Protein AF-A0A973TCR8-F1 (afdb_monomer)

Solvent-accessible surface area (backbone atoms only — not comparable to full-atom values): 5438 Å² total; per-residue (Å²): 111,75,66,58,54,54,52,51,52,56,51,49,60,55,52,56,60,61,49,60,79,72,64,78,59,77,84,79,56,66,93,81,51,86,55,52,32,57,48,32,14,51,51,24,15,53,54,20,21,54,55,16,38,74,67,33,91,45,78,69,50,11,53,53,34,14,53,52,24,18,52,53,23,18,52,48,21,31,52,52,28,54,53,49,55,51,52,51,55,50,50,50,61,70,38,60,89,70,83,71,128

Structure (mmCIF, N/CA/C/O backbone):
data_AF-A0A973TCR8-F1
#
_entry.id   AF-A0A973TCR8-F1
#
loop_
_atom_site.group_PDB
_atom_site.id
_atom_site.type_symbol
_atom_site.label_atom_id
_atom_site.label_alt_id
_atom_site.label_comp_id
_atom_site.label_asym_id
_atom_site.label_entity_id
_atom_site.label_seq_id
_atom_site.pdbx_PDB_ins_code
_atom_site.Cartn_x
_atom_site.Cartn_y
_atom_site.Cartn_z
_atom_site.occupancy
_atom_site.B_iso_or_equiv
_atom_site.auth_seq_id
_atom_site.auth_comp_id
_atom_site.auth_asym_id
_atom_site.auth_atom_id
_atom_site.pdbx_PDB_model_num
ATOM 1 N N . MET A 1 1 ? -6.736 -12.541 24.640 1.00 50.72 1 MET A N 1
ATOM 2 C CA . MET A 1 1 ? -6.780 -11.641 23.457 1.00 50.72 1 MET A CA 1
ATOM 3 C C . MET A 1 1 ? -5.409 -11.421 22.804 1.00 50.72 1 MET A C 1
ATOM 5 O O . MET A 1 1 ? -5.304 -11.600 21.600 1.00 50.72 1 MET A O 1
ATOM 9 N N . ARG A 1 2 ? -4.331 -11.127 23.553 1.00 56.19 2 ARG A N 1
ATOM 10 C CA . ARG A 1 2 ? -2.973 -10.920 22.988 1.00 56.19 2 ARG A CA 1
ATOM 11 C C . ARG A 1 2 ? -2.396 -12.110 22.195 1.00 56.19 2 ARG A C 1
ATOM 13 O O . ARG A 1 2 ? -1.670 -11.901 21.233 1.00 56.19 2 ARG A O 1
ATOM 20 N N . THR A 1 3 ? -2.717 -13.346 22.568 1.00 52.25 3 THR A N 1
ATOM 21 C CA . THR A 1 3 ? -2.276 -14.581 21.884 1.00 52.25 3 THR A CA 1
ATOM 22 C C . THR A 1 3 ? -3.029 -14.854 20.578 1.00 52.25 3 THR A C 1
ATOM 24 O O . THR A 1 3 ? -2.425 -15.331 19.620 1.00 52.25 3 THR A O 1
ATOM 27 N N . PHE A 1 4 ? -4.310 -14.480 20.502 1.00 59.91 4 PHE A N 1
ATOM 28 C CA . PHE A 1 4 ? -5.109 -14.551 19.272 1.00 59.91 4 PHE A CA 1
ATOM 29 C C . PHE A 1 4 ? -4.657 -13.515 18.234 1.00 59.91 4 PHE A C 1
ATOM 31 O O . PHE A 1 4 ? -4.555 -13.829 17.057 1.00 59.91 4 PHE A O 1
ATOM 38 N N . ALA A 1 5 ? -4.283 -12.308 18.668 1.00 62.19 5 ALA A N 1
ATOM 39 C CA . ALA A 1 5 ? -3.714 -11.297 17.774 1.00 62.19 5 ALA A CA 1
ATOM 40 C C . ALA A 1 5 ? -2.354 -11.728 17.186 1.00 62.19 5 ALA A C 1
ATOM 42 O O . ALA A 1 5 ? -2.089 -11.505 16.008 1.00 62.19 5 ALA A O 1
ATOM 43 N N . LYS A 1 6 ? -1.504 -12.394 17.985 1.00 57.19 6 LYS A N 1
ATOM 44 C CA . LYS A 1 6 ? -0.209 -12.930 17.526 1.00 57.19 6 LYS A CA 1
ATOM 45 C C . LYS A 1 6 ? -0.370 -14.070 16.516 1.00 57.19 6 LYS A C 1
ATOM 47 O O . LYS A 1 6 ? 0.330 -14.094 15.5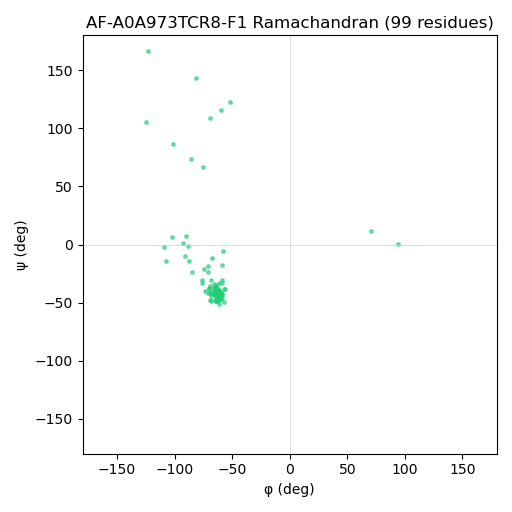12 1.00 57.19 6 LYS A O 1
ATOM 52 N N . THR A 1 7 ? -1.301 -14.990 16.763 1.00 64.69 7 THR A N 1
ATOM 53 C CA . THR A 1 7 ?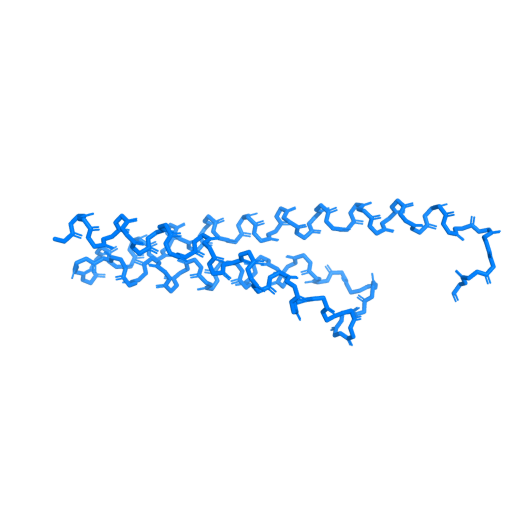 -1.586 -16.106 15.843 1.00 64.69 7 THR A CA 1
ATOM 54 C C . THR A 1 7 ? -2.266 -15.630 14.556 1.00 64.69 7 THR A C 1
ATOM 56 O O . THR A 1 7 ? -1.890 -16.088 13.480 1.00 64.69 7 THR A O 1
ATOM 59 N N . ALA A 1 8 ? -3.167 -14.644 14.632 1.00 68.69 8 ALA A N 1
ATOM 60 C CA . ALA A 1 8 ? -3.774 -14.013 13.458 1.00 68.69 8 ALA A CA 1
ATOM 61 C C . ALA A 1 8 ? -2.753 -13.253 12.588 1.00 68.69 8 ALA A C 1
ATOM 63 O O . ALA A 1 8 ? -2.812 -13.339 11.362 1.00 68.69 8 ALA A O 1
ATOM 64 N N . LEU A 1 9 ? -1.778 -12.565 13.198 1.00 70.94 9 LEU A N 1
ATOM 65 C CA . LEU A 1 9 ? -0.704 -11.879 12.470 1.00 70.94 9 LEU A CA 1
ATOM 66 C C . LEU A 1 9 ? 0.167 -12.872 11.681 1.00 70.94 9 LEU A C 1
ATOM 68 O O . LEU A 1 9 ? 0.385 -12.677 10.486 1.00 70.94 9 LEU A O 1
ATOM 72 N N . CYS A 1 10 ? 0.602 -13.969 12.310 1.00 70.00 10 CYS A N 1
ATOM 73 C CA . CYS A 1 10 ? 1.378 -15.009 11.628 1.00 70.00 10 CYS A CA 1
ATOM 74 C C . CYS A 1 10 ? 0.581 -15.687 10.501 1.00 70.00 10 CYS A C 1
ATOM 76 O O . CYS A 1 10 ? 1.125 -15.919 9.425 1.00 70.00 10 CYS A O 1
ATOM 78 N N . ALA A 1 11 ? -0.712 -15.954 10.711 1.00 69.75 11 ALA A N 1
ATOM 79 C CA . ALA A 1 11 ? -1.576 -16.534 9.682 1.00 69.75 11 ALA A CA 1
ATOM 80 C C . ALA A 1 11 ? -1.780 -15.588 8.482 1.00 69.75 11 ALA A C 1
ATOM 82 O O . ALA A 1 11 ? -1.782 -16.038 7.337 1.00 69.75 11 ALA A O 1
ATOM 83 N N . SER A 1 12 ? -1.886 -14.275 8.721 1.00 69.12 12 SER A N 1
ATOM 84 C CA . SER A 1 12 ? -2.020 -13.277 7.649 1.00 69.12 12 SER A CA 1
ATOM 85 C C . SER A 1 12 ? -0.781 -13.191 6.749 1.00 69.12 12 SER A C 1
ATOM 87 O O . SER A 1 12 ? -0.921 -13.070 5.535 1.00 69.12 12 SER A O 1
ATOM 89 N N . LEU A 1 13 ? 0.417 -13.341 7.327 1.00 70.75 13 LEU A N 1
ATOM 90 C CA . LEU A 1 13 ? 1.692 -13.361 6.600 1.00 70.75 13 LEU A CA 1
ATOM 91 C C . LEU A 1 13 ? 1.813 -14.565 5.657 1.00 70.75 13 LEU A C 1
ATOM 93 O O . LEU A 1 13 ? 2.381 -14.459 4.574 1.00 70.75 13 LEU A O 1
ATOM 97 N N . ILE A 1 14 ? 1.269 -1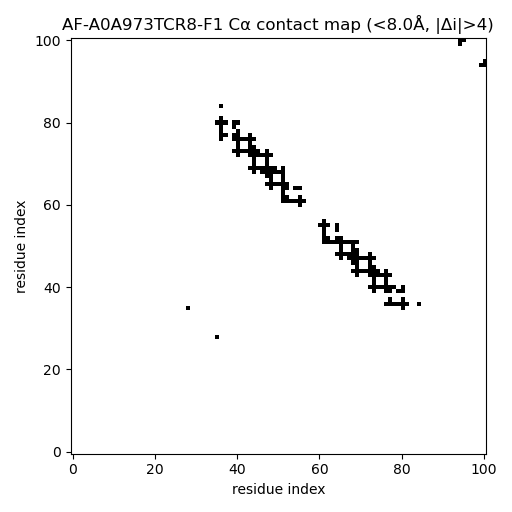5.711 6.064 1.00 70.69 14 ILE A N 1
ATOM 98 C CA . ILE A 1 14 ? 1.238 -16.919 5.232 1.00 70.69 14 ILE A CA 1
ATOM 99 C C . ILE A 1 14 ? 0.202 -16.752 4.109 1.00 70.69 14 ILE A C 1
ATOM 101 O O . ILE A 1 14 ? 0.463 -17.112 2.963 1.00 70.69 14 ILE A O 1
ATOM 105 N N . GLY A 1 15 ? -0.952 -16.147 4.413 1.00 67.06 15 GLY A N 1
ATOM 106 C CA . GLY A 1 15 ? -2.013 -15.891 3.436 1.00 67.06 15 GLY A CA 1
ATOM 107 C C . GLY A 1 15 ? -1.610 -14.932 2.310 1.00 67.06 15 GLY A C 1
ATOM 108 O O . GLY A 1 15 ? -1.965 -15.166 1.155 1.00 67.06 15 GLY A O 1
ATOM 109 N N . THR A 1 16 ? -0.832 -13.883 2.599 1.00 69.56 16 THR A N 1
ATOM 110 C CA . THR A 1 16 ? -0.362 -12.938 1.568 1.00 69.56 16 THR A CA 1
ATOM 111 C C . THR A 1 16 ? 0.644 -13.561 0.603 1.00 69.56 16 THR A C 1
ATOM 113 O O . THR A 1 16 ? 0.642 -13.207 -0.576 1.00 69.56 16 THR A O 1
ATOM 116 N N . LEU A 1 17 ? 1.448 -14.528 1.058 1.00 65.50 17 LEU A N 1
ATOM 117 C CA . LEU A 1 17 ? 2.369 -15.274 0.196 1.00 65.50 17 LEU A CA 1
ATOM 118 C C . LEU A 1 17 ? 1.619 -16.112 -0.855 1.00 65.50 17 LEU A C 1
ATOM 120 O O . LEU A 1 17 ? 2.009 -16.134 -2.019 1.00 65.50 17 LEU A O 1
ATOM 124 N N . LEU A 1 18 ? 0.513 -16.752 -0.460 1.00 62.47 18 LEU A N 1
ATOM 125 C CA . LEU A 1 18 ? -0.316 -17.585 -1.344 1.00 62.47 18 LEU A CA 1
ATOM 126 C C . LEU A 1 18 ? -1.068 -16.762 -2.406 1.00 62.47 18 LEU A C 1
ATOM 128 O O . LEU A 1 18 ? -1.196 -17.195 -3.549 1.00 62.47 18 LEU A O 1
ATOM 132 N N . VAL A 1 19 ? -1.523 -15.551 -2.064 1.00 63.66 19 VAL A N 1
ATOM 133 C CA . VAL A 1 19 ? -2.211 -14.644 -3.009 1.00 63.66 19 VAL A CA 1
ATOM 134 C C . VAL A 1 19 ? -1.254 -14.060 -4.059 1.00 63.66 19 VAL A C 1
ATOM 136 O O . VAL A 1 19 ? -1.684 -13.729 -5.169 1.00 63.66 19 VAL A O 1
ATOM 139 N N . GLY A 1 20 ? 0.047 -13.999 -3.756 1.00 58.22 20 GLY A N 1
ATOM 140 C CA . GLY A 1 20 ? 1.085 -13.588 -4.704 1.00 58.22 20 GLY A CA 1
ATOM 141 C C . GLY A 1 20 ? 1.143 -14.463 -5.961 1.00 58.22 20 GLY A C 1
ATOM 142 O O . GLY A 1 20 ? 1.422 -13.953 -7.042 1.00 58.22 20 GLY A O 1
ATOM 143 N N . CYS A 1 21 ? 0.791 -15.749 -5.855 1.00 58.06 21 CYS A N 1
ATOM 144 C CA . CYS A 1 21 ? 0.773 -16.670 -6.994 1.00 58.06 21 CYS A CA 1
ATOM 145 C C . CYS A 1 21 ? -0.412 -16.453 -7.955 1.00 58.06 21 CYS A C 1
ATOM 147 O O . CYS A 1 21 ? -0.320 -16.850 -9.111 1.00 58.06 21 CYS A O 1
ATOM 149 N N . ALA A 1 22 ? -1.506 -15.821 -7.514 1.00 54.09 22 ALA A N 1
ATOM 150 C CA . ALA A 1 22 ? -2.710 -15.600 -8.331 1.00 54.09 22 ALA A CA 1
ATOM 151 C C . ALA A 1 22 ? -2.901 -14.136 -8.776 1.00 54.09 22 ALA A C 1
ATOM 153 O O . ALA A 1 22 ? -3.704 -13.856 -9.662 1.00 54.09 22 ALA A O 1
ATOM 154 N N . SER A 1 23 ? -2.176 -13.186 -8.174 1.00 51.16 23 SER A N 1
ATOM 155 C CA . SER A 1 23 ? -2.391 -11.745 -8.392 1.00 51.16 23 SER A CA 1
ATOM 156 C C . SER A 1 23 ? -1.592 -11.122 -9.540 1.00 51.16 23 SER A C 1
ATOM 158 O O . SER A 1 23 ? -1.677 -9.908 -9.731 1.00 51.16 23 SER A O 1
ATOM 160 N N . TYR A 1 24 ? -0.874 -11.902 -10.357 1.00 48.88 24 TYR A N 1
ATOM 161 C CA . TYR A 1 24 ? -0.334 -11.386 -11.622 1.00 48.88 24 TYR A CA 1
ATOM 162 C C . TYR A 1 24 ? -1.455 -11.272 -12.666 1.00 48.88 24 TYR A C 1
ATOM 164 O O . TYR A 1 24 ? -1.503 -11.980 -13.666 1.00 48.88 24 TYR A O 1
ATOM 172 N N . THR A 1 25 ? -2.398 -10.362 -12.429 1.00 47.44 25 THR A N 1
ATOM 173 C CA . THR A 1 25 ? -3.356 -9.935 -13.449 1.00 47.44 25 THR A CA 1
ATOM 174 C C . THR A 1 25 ? -2.704 -8.817 -14.262 1.00 47.44 25 THR A C 1
ATOM 176 O O . THR A 1 25 ? -3.028 -7.635 -14.154 1.00 47.44 25 THR A O 1
ATOM 179 N N . GLY A 1 26 ? -1.745 -9.199 -15.111 1.00 47.09 26 GLY A N 1
ATOM 180 C CA . GLY A 1 26 ? -1.171 -8.321 -16.140 1.00 47.09 26 GLY A CA 1
ATOM 181 C C . GLY A 1 26 ? -2.214 -7.756 -17.121 1.00 47.09 26 GLY A C 1
ATOM 182 O O . GLY A 1 26 ? -1.890 -6.902 -17.930 1.00 47.09 26 GLY A O 1
ATOM 183 N N . GLN A 1 27 ? -3.476 -8.192 -17.034 1.00 43.28 27 GLN A N 1
ATOM 184 C CA . GLN A 1 27 ? -4.553 -7.837 -17.958 1.00 43.28 27 GLN A CA 1
ATOM 185 C C . GLN A 1 27 ? -5.378 -6.598 -17.564 1.00 43.28 27 GLN A C 1
ATOM 187 O O . GLN A 1 27 ? -6.173 -6.146 -18.379 1.00 43.28 27 GLN A O 1
ATOM 192 N N . THR A 1 28 ? -5.237 -6.036 -16.353 1.00 48.41 28 THR A N 1
ATOM 193 C CA . THR A 1 28 ? -6.096 -4.906 -15.904 1.00 48.41 28 THR A CA 1
ATOM 194 C C . THR A 1 28 ? -5.378 -3.560 -15.818 1.00 48.41 28 THR A C 1
ATOM 196 O O . THR A 1 28 ? -5.988 -2.568 -15.417 1.00 48.41 28 THR A O 1
ATOM 199 N N . ASN A 1 29 ? -4.078 -3.516 -16.092 1.00 56.66 29 ASN A N 1
ATOM 200 C CA . ASN A 1 29 ? -3.280 -2.319 -15.886 1.00 56.66 29 ASN A CA 1
ATOM 201 C C . ASN A 1 29 ? -2.603 -1.971 -17.194 1.00 56.66 29 ASN A C 1
ATOM 203 O O . ASN A 1 29 ? -1.660 -2.651 -17.591 1.00 56.66 29 ASN A O 1
ATOM 207 N N . ASP A 1 30 ? -3.107 -0.933 -17.849 1.00 63.62 30 ASP A N 1
ATOM 208 C CA . ASP A 1 30 ? -2.378 -0.306 -18.936 1.00 63.62 30 ASP A CA 1
ATOM 209 C C . ASP A 1 30 ? -0.966 0.030 -18.412 1.00 63.62 30 ASP A C 1
ATOM 211 O O . ASP A 1 30 ? -0.846 0.702 -17.379 1.00 63.62 30 ASP A O 1
ATOM 215 N N . PRO A 1 31 ? 0.106 -0.469 -19.052 1.00 63.44 31 PRO A N 1
ATOM 216 C CA . PRO A 1 31 ? 1.476 -0.194 -18.631 1.00 63.44 31 PRO A CA 1
ATOM 217 C C . PRO A 1 31 ? 1.803 1.307 -18.624 1.00 63.44 31 PRO A C 1
ATOM 219 O O . PRO A 1 31 ? 2.795 1.726 -18.031 1.00 63.44 31 PRO A O 1
ATOM 222 N N . ASN A 1 32 ? 1.007 2.128 -19.305 1.00 67.69 32 ASN A N 1
ATOM 223 C CA . ASN A 1 32 ? 1.167 3.572 -19.369 1.00 67.69 32 ASN A CA 1
ATOM 224 C C . ASN A 1 32 ? 0.192 4.327 -18.459 1.00 67.69 32 ASN A C 1
ATOM 226 O O . ASN A 1 32 ? 0.174 5.553 -18.519 1.00 67.69 32 ASN A O 1
ATOM 230 N N . ASP A 1 33 ? -0.594 3.648 -17.614 1.00 76.12 33 ASP A N 1
ATOM 231 C CA . ASP A 1 33 ? -1.473 4.320 -16.655 1.00 76.12 33 ASP A CA 1
ATOM 232 C C . ASP A 1 33 ? -0.639 5.012 -15.555 1.00 76.12 33 ASP A C 1
ATOM 234 O O . ASP A 1 33 ? -0.095 4.338 -14.670 1.00 76.12 33 ASP A O 1
ATOM 238 N N . PRO A 1 34 ? -0.568 6.359 -15.533 1.00 73.31 34 PRO A N 1
ATOM 239 C CA . PRO A 1 34 ? 0.187 7.085 -14.514 1.00 73.31 34 PRO A CA 1
ATOM 240 C C . PRO A 1 34 ? -0.434 6.946 -13.114 1.00 73.31 34 PRO A C 1
ATOM 242 O O . PRO A 1 34 ? 0.170 7.328 -12.111 1.00 73.31 34 PRO A O 1
ATOM 245 N N . ASN A 1 35 ? -1.656 6.421 -13.015 1.00 81.56 35 ASN A N 1
ATOM 246 C CA . ASN A 1 35 ? -2.410 6.314 -11.779 1.00 81.56 35 ASN A CA 1
ATOM 247 C C . ASN A 1 35 ? -2.209 4.968 -11.062 1.00 81.56 35 ASN A C 1
ATOM 249 O O . ASN A 1 35 ? -2.791 4.751 -9.996 1.00 81.56 35 ASN A O 1
ATOM 253 N N . ARG A 1 36 ? -1.381 4.061 -11.594 1.00 81.06 36 ARG A N 1
ATOM 254 C CA . ARG A 1 36 ? -1.194 2.704 -11.053 1.00 81.06 36 ARG A CA 1
ATOM 255 C C . ARG A 1 36 ? -0.603 2.702 -9.640 1.00 81.06 36 ARG A C 1
ATOM 257 O O . ARG A 1 36 ? -1.171 2.080 -8.740 1.00 81.06 36 ARG A O 1
ATOM 264 N N . THR A 1 37 ? 0.448 3.490 -9.406 1.00 84.81 37 THR A N 1
ATOM 265 C CA . THR A 1 37 ? 1.032 3.697 -8.068 1.00 84.81 37 THR A CA 1
ATOM 266 C C . THR A 1 37 ? 0.025 4.318 -7.099 1.00 84.81 37 THR A C 1
ATOM 268 O O . THR A 1 37 ? -0.088 3.893 -5.947 1.00 84.81 37 THR A O 1
ATOM 271 N N . ARG A 1 38 ? -0.793 5.266 -7.574 1.00 85.31 38 ARG A N 1
ATOM 272 C CA . ARG A 1 38 ? -1.867 5.863 -6.770 1.00 85.31 38 ARG A CA 1
ATOM 273 C C . ARG A 1 38 ? -2.933 4.832 -6.401 1.00 85.31 38 ARG A C 1
ATOM 275 O O . ARG A 1 38 ? -3.408 4.822 -5.268 1.00 85.31 38 ARG A O 1
ATOM 282 N N . ARG A 1 39 ? -3.288 3.938 -7.326 1.00 84.81 39 ARG A N 1
ATOM 283 C CA . ARG A 1 39 ? -4.231 2.843 -7.076 1.00 84.81 39 ARG A CA 1
ATOM 284 C C . ARG A 1 39 ? -3.672 1.863 -6.047 1.00 84.81 39 ARG A C 1
ATOM 286 O O . ARG A 1 39 ? -4.392 1.499 -5.124 1.00 84.81 39 ARG A O 1
ATOM 293 N N . GLY A 1 40 ? -2.388 1.515 -6.144 1.00 82.81 40 GLY A N 1
ATOM 294 C CA . GLY A 1 40 ? -1.682 0.709 -5.144 1.00 82.81 40 GLY A CA 1
ATOM 295 C C . GLY A 1 40 ? -1.692 1.353 -3.756 1.00 82.81 40 GLY A C 1
ATOM 296 O O . GLY A 1 40 ? -1.998 0.687 -2.768 1.00 82.81 40 GLY A O 1
ATOM 297 N N . ALA A 1 41 ? -1.463 2.666 -3.685 1.00 88.50 41 ALA A N 1
ATOM 298 C CA . ALA A 1 41 ? -1.564 3.432 -2.447 1.00 88.50 41 ALA A CA 1
ATOM 299 C C . ALA A 1 41 ? -2.983 3.399 -1.859 1.00 88.50 41 ALA A C 1
ATOM 301 O O . ALA A 1 41 ? -3.157 3.129 -0.674 1.00 88.50 41 ALA A O 1
ATOM 302 N N . PHE A 1 42 ? -4.020 3.617 -2.671 1.00 88.94 42 PHE A N 1
ATOM 303 C CA . PHE A 1 42 ? -5.404 3.569 -2.192 1.00 88.94 42 PHE A CA 1
ATOM 304 C C . PHE A 1 42 ? -5.824 2.176 -1.727 1.00 88.94 42 PHE A C 1
ATOM 306 O O . PHE A 1 42 ? -6.472 2.053 -0.690 1.00 88.94 42 PHE A O 1
ATOM 313 N N . ILE A 1 43 ? -5.435 1.131 -2.458 1.00 86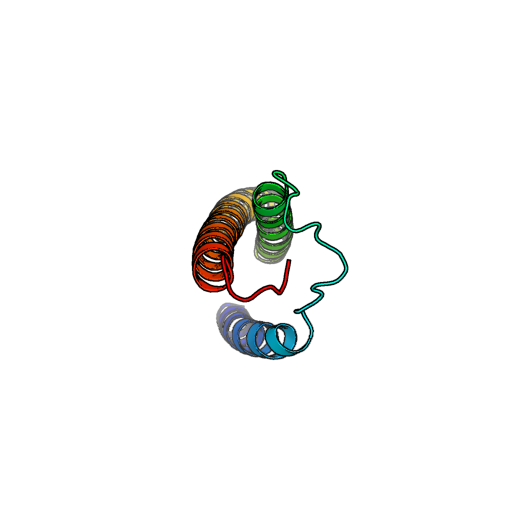.69 43 ILE A N 1
ATOM 314 C CA . ILE A 1 43 ? -5.718 -0.256 -2.076 1.00 86.69 43 ILE A CA 1
ATOM 315 C C . ILE A 1 43 ? -5.008 -0.586 -0.761 1.00 86.69 43 ILE A C 1
ATOM 317 O O . ILE A 1 43 ? -5.642 -1.075 0.174 1.00 86.69 43 ILE A O 1
ATOM 321 N N . GLY A 1 44 ? -3.717 -0.260 -0.651 1.00 83.75 44 GLY A N 1
ATOM 322 C CA . GLY A 1 44 ? -2.946 -0.465 0.571 1.00 83.75 44 GLY A CA 1
ATOM 323 C C . GLY A 1 44 ? -3.531 0.297 1.761 1.00 83.75 44 GLY A C 1
ATOM 324 O O . GLY A 1 44 ? -3.674 -0.268 2.845 1.00 83.75 44 GLY A O 1
ATOM 325 N N . ALA A 1 45 ? -3.952 1.547 1.554 1.00 91.50 45 ALA A N 1
ATOM 326 C CA . ALA A 1 45 ? -4.607 2.348 2.581 1.00 91.50 45 ALA A CA 1
ATOM 327 C C . ALA A 1 45 ? -5.962 1.761 2.994 1.00 91.50 45 ALA A C 1
ATOM 329 O O . ALA A 1 45 ? -6.256 1.686 4.182 1.00 91.50 45 ALA A O 1
ATOM 330 N N . GLY A 1 46 ? -6.776 1.301 2.042 1.00 90.88 46 GLY A N 1
ATOM 331 C CA . GLY A 1 46 ? -8.068 0.676 2.324 1.00 90.88 46 GLY A CA 1
ATOM 332 C C . GLY A 1 46 ? -7.923 -0.605 3.146 1.00 90.88 46 GLY A C 1
ATOM 333 O O . GLY A 1 46 ? -8.574 -0.754 4.180 1.00 90.88 46 GLY A O 1
ATOM 334 N N . ILE A 1 47 ? -7.013 -1.495 2.741 1.00 88.44 47 ILE A N 1
ATOM 335 C CA . ILE A 1 47 ? -6.720 -2.736 3.473 1.00 88.44 47 ILE A CA 1
ATOM 336 C C . ILE A 1 47 ? -6.187 -2.415 4.874 1.00 88.44 47 ILE A C 1
ATOM 338 O O . ILE A 1 47 ? -6.667 -2.970 5.864 1.00 88.44 47 ILE A O 1
ATOM 342 N N . GLY A 1 48 ? -5.239 -1.480 4.974 1.00 85.44 48 GLY A N 1
ATOM 343 C CA . GLY A 1 48 ? -4.673 -1.047 6.247 1.00 85.44 48 GLY A CA 1
ATOM 344 C C . GLY A 1 48 ? -5.708 -0.413 7.181 1.00 85.44 48 GLY A C 1
ATOM 345 O O . GLY A 1 48 ? -5.700 -0.685 8.381 1.00 85.44 48 GLY A O 1
ATOM 346 N N . ALA A 1 49 ? -6.645 0.370 6.640 1.00 90.69 49 ALA A N 1
ATOM 347 C CA . ALA A 1 49 ? -7.737 0.972 7.399 1.00 90.69 49 ALA A CA 1
ATOM 348 C C . ALA A 1 49 ? -8.663 -0.088 7.999 1.00 90.69 49 ALA A C 1
ATOM 350 O O . ALA A 1 49 ? -8.955 -0.048 9.194 1.00 90.69 49 ALA A O 1
ATOM 351 N N . VAL A 1 50 ? -9.098 -1.055 7.184 1.00 90.50 50 VAL A N 1
ATOM 352 C CA . VAL A 1 50 ? -9.977 -2.146 7.625 1.00 90.50 50 VAL A CA 1
ATOM 353 C C . VAL A 1 50 ? -9.277 -3.002 8.678 1.00 90.50 50 VAL A C 1
ATOM 355 O O . VAL A 1 50 ? -9.850 -3.263 9.735 1.00 90.50 50 VAL A O 1
ATOM 358 N N . ALA A 1 51 ? -8.016 -3.372 8.448 1.00 85.44 51 ALA A N 1
ATOM 359 C CA . ALA A 1 51 ? -7.227 -4.122 9.423 1.00 85.44 51 ALA A CA 1
ATOM 360 C C . ALA A 1 51 ? -7.074 -3.357 10.753 1.00 85.44 51 ALA A C 1
ATOM 362 O O . ALA A 1 51 ? -7.209 -3.939 11.831 1.00 85.44 51 ALA A O 1
ATOM 363 N N . GLY A 1 52 ? -6.853 -2.041 10.690 1.00 81.06 52 GLY A N 1
ATOM 364 C CA . GLY A 1 52 ? -6.787 -1.171 11.862 1.00 81.06 52 GLY A CA 1
ATOM 365 C C . GLY A 1 52 ? -8.115 -1.066 12.619 1.00 81.06 52 GLY A C 1
ATOM 366 O O . GLY A 1 52 ? -8.126 -1.179 13.847 1.00 81.06 52 GLY A O 1
ATOM 367 N N . LEU A 1 53 ? -9.238 -0.926 11.903 1.00 85.25 53 LEU A N 1
ATOM 368 C CA . LEU A 1 53 ? -10.587 -0.903 12.487 1.00 85.25 53 LEU A CA 1
ATOM 369 C C . LEU A 1 53 ? -10.901 -2.189 13.255 1.00 85.25 53 LEU A C 1
ATOM 371 O O . LEU A 1 53 ? -11.444 -2.122 14.354 1.00 85.25 53 LEU A O 1
ATOM 375 N N . LEU A 1 54 ? -10.555 -3.349 12.694 1.00 84.75 54 LEU A N 1
ATOM 376 C CA . LEU A 1 54 ? -10.831 -4.655 13.302 1.00 84.75 54 LEU A CA 1
ATOM 377 C C . LEU A 1 54 ? -9.973 -4.932 14.545 1.00 84.75 54 LEU A C 1
ATOM 379 O O . LEU A 1 54 ? -10.315 -5.790 15.354 1.00 84.75 54 LEU A O 1
ATOM 383 N N . SER A 1 55 ? -8.866 -4.207 14.710 1.00 79.06 55 SER A N 1
ATOM 384 C CA . SER A 1 55 ? -7.923 -4.414 15.808 1.00 79.06 55 SER A CA 1
ATOM 385 C C . SER A 1 55 ? -8.309 -3.675 17.098 1.00 79.06 55 SER A C 1
ATOM 387 O O . SER A 1 55 ? -7.863 -4.071 18.171 1.00 79.06 55 SER A O 1
ATOM 389 N N . GLY A 1 56 ? -9.097 -2.594 17.038 1.00 76.06 56 GLY A N 1
ATOM 390 C CA . GLY A 1 56 ? -9.387 -1.744 18.207 1.00 76.06 56 GLY A CA 1
ATOM 391 C C . GLY A 1 56 ? -10.493 -2.272 19.133 1.00 76.06 56 GLY A C 1
ATOM 392 O O . GLY A 1 56 ? -11.510 -2.788 18.666 1.00 76.06 56 GLY A O 1
ATOM 393 N N . GLY A 1 57 ? -10.326 -2.083 20.447 1.00 76.12 57 GLY A N 1
ATOM 394 C CA . GLY A 1 57 ? -11.325 -2.467 21.456 1.00 76.12 57 GLY A CA 1
ATOM 395 C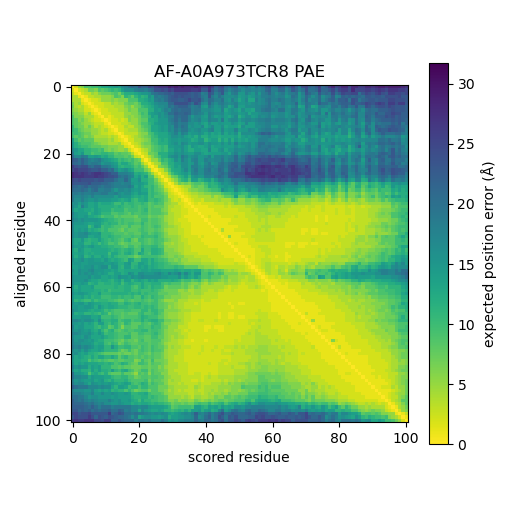 C . GLY A 1 57 ? -12.596 -1.613 21.399 1.00 76.12 57 GLY A C 1
ATOM 396 O O . GLY A 1 57 ? -13.692 -2.157 21.269 1.00 76.12 57 GLY A O 1
ATOM 397 N N . ASP A 1 58 ? -12.428 -0.288 21.353 1.00 89.44 58 ASP A N 1
ATOM 398 C CA . ASP A 1 58 ? -13.509 0.705 21.433 1.00 89.44 58 ASP A CA 1
ATOM 399 C C . ASP A 1 58 ? -13.535 1.649 20.223 1.00 89.44 58 ASP A C 1
ATOM 401 O O . ASP A 1 58 ? -12.574 1.741 19.460 1.00 89.44 58 ASP A O 1
ATOM 405 N N . ALA A 1 59 ? -14.625 2.403 20.044 1.00 84.25 59 ALA A N 1
ATOM 406 C CA . ALA A 1 59 ? -14.848 3.241 18.857 1.00 84.25 59 ALA A CA 1
ATOM 407 C C . ALA A 1 59 ? -13.722 4.260 18.579 1.00 84.25 59 ALA A C 1
ATOM 409 O O . ALA A 1 59 ? -13.360 4.480 17.420 1.00 84.25 59 ALA A O 1
ATOM 410 N N . VAL A 1 60 ? -13.147 4.856 19.628 1.00 88.88 60 VAL A N 1
ATOM 411 C CA . VAL A 1 60 ? -12.025 5.804 19.515 1.00 88.88 60 VAL A CA 1
ATOM 412 C C . VAL A 1 60 ? -10.753 5.085 19.066 1.00 88.88 60 VAL A C 1
ATOM 414 O O . VAL A 1 60 ? -10.103 5.505 18.108 1.00 88.88 60 VAL A O 1
ATOM 417 N N . GLU A 1 61 ? -10.436 3.958 19.702 1.00 85.12 61 GLU A N 1
ATOM 418 C CA . GLU A 1 61 ? -9.240 3.175 19.396 1.00 85.12 61 GLU A CA 1
ATOM 419 C C . GLU A 1 61 ? -9.301 2.568 17.989 1.00 85.12 61 GLU A C 1
ATOM 421 O O . GLU A 1 61 ? -8.310 2.590 17.260 1.00 85.12 61 GLU A O 1
ATOM 426 N N . ARG A 1 62 ? -10.478 2.095 17.560 1.00 85.94 62 ARG A N 1
ATOM 427 C CA . ARG A 1 62 ? -10.700 1.598 16.196 1.00 85.94 62 ARG A CA 1
ATOM 428 C C . ARG A 1 62 ? -10.426 2.679 15.162 1.00 85.94 62 ARG A C 1
ATOM 430 O O . ARG A 1 62 ? -9.700 2.417 14.210 1.00 85.94 62 ARG A O 1
ATOM 437 N N . ARG A 1 63 ? -10.944 3.901 15.350 1.00 90.12 63 ARG A N 1
ATOM 438 C CA . ARG A 1 63 ? -10.686 5.025 14.429 1.00 90.12 63 ARG A CA 1
ATOM 439 C C . ARG A 1 63 ? -9.208 5.398 14.381 1.00 90.12 63 ARG A C 1
ATOM 441 O O . ARG A 1 63 ? -8.673 5.608 13.296 1.00 90.12 63 ARG A O 1
ATOM 448 N N . GLN A 1 64 ? -8.539 5.443 15.531 1.00 91.31 64 GLN A N 1
ATO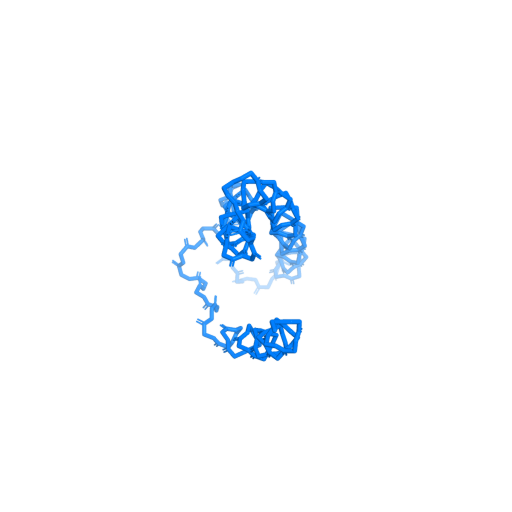M 449 C CA . GLN A 1 64 ? -7.114 5.763 15.581 1.00 91.31 64 GLN A CA 1
ATOM 450 C C . GLN A 1 64 ? -6.274 4.691 14.874 1.00 91.31 64 GLN A C 1
ATOM 452 O O . GLN A 1 64 ? -5.449 5.016 14.022 1.00 91.31 64 GLN A O 1
ATOM 457 N N . ARG A 1 65 ? -6.527 3.408 15.159 1.00 88.75 65 ARG A N 1
ATOM 458 C CA . ARG A 1 65 ? -5.830 2.287 14.512 1.00 88.75 65 ARG A CA 1
ATOM 459 C C . ARG A 1 65 ? -6.135 2.197 13.022 1.00 88.75 65 ARG A C 1
ATOM 461 O O . ARG A 1 65 ? -5.238 1.864 12.257 1.00 88.75 65 ARG A O 1
ATOM 468 N N . ALA A 1 66 ? -7.349 2.540 12.600 1.00 90.38 66 ALA A N 1
ATOM 469 C CA . ALA A 1 66 ? -7.716 2.636 11.191 1.00 90.38 66 ALA A CA 1
ATOM 470 C C . ALA A 1 66 ? -6.900 3.696 10.456 1.00 90.38 66 ALA A C 1
ATOM 472 O O . ALA A 1 66 ? -6.352 3.412 9.401 1.00 90.38 66 ALA A O 1
ATOM 473 N N . LEU A 1 67 ? -6.777 4.900 11.022 1.00 93.50 67 LEU A N 1
ATOM 474 C CA . LEU A 1 67 ? -5.991 5.975 10.414 1.00 93.50 67 LEU A CA 1
ATOM 475 C C . LEU A 1 67 ? -4.508 5.605 10.319 1.00 93.50 67 LEU A C 1
ATOM 477 O O . LEU A 1 67 ? -3.890 5.806 9.277 1.00 93.50 67 LEU A O 1
ATOM 481 N N . VAL A 1 68 ? -3.953 5.009 11.377 1.00 92.50 68 VAL A N 1
ATOM 482 C CA . VAL A 1 68 ? -2.562 4.534 11.380 1.00 92.50 68 VAL A CA 1
ATOM 483 C C . VAL A 1 68 ? -2.365 3.419 10.353 1.00 92.50 68 VAL A C 1
ATOM 485 O O . VAL A 1 68 ? -1.432 3.475 9.554 1.00 92.50 68 VAL A O 1
ATOM 488 N N . GLY A 1 69 ? -3.263 2.434 10.328 1.00 89.12 69 GLY A N 1
ATOM 489 C CA . GLY A 1 69 ? -3.226 1.339 9.367 1.00 89.12 69 GLY A CA 1
ATOM 490 C C . GLY A 1 69 ? -3.357 1.831 7.928 1.00 89.12 69 GLY A C 1
ATOM 491 O O . GLY A 1 69 ? -2.600 1.392 7.068 1.00 89.12 69 GLY A O 1
ATOM 492 N N . ALA A 1 70 ? -4.244 2.794 7.671 1.00 93.31 70 ALA A N 1
ATOM 493 C CA . ALA A 1 70 ? -4.411 3.418 6.363 1.00 93.31 70 ALA A CA 1
ATOM 494 C C . ALA A 1 70 ? -3.154 4.170 5.917 1.00 93.31 70 ALA A C 1
ATOM 496 O O . ALA A 1 70 ? -2.734 4.038 4.772 1.00 93.31 70 ALA A O 1
ATOM 497 N N . GLY A 1 71 ? -2.531 4.927 6.824 1.00 95.00 71 GLY A N 1
ATOM 498 C CA . GLY A 1 71 ? -1.285 5.636 6.542 1.00 95.00 71 GLY A CA 1
ATOM 499 C C . GLY A 1 71 ? -0.156 4.673 6.180 1.00 95.00 71 GLY A C 1
ATOM 500 O O . GLY A 1 71 ? 0.459 4.810 5.126 1.00 95.00 71 GLY A O 1
ATOM 501 N N . ILE A 1 72 ? 0.076 3.654 7.012 1.00 94.31 72 ILE A N 1
ATOM 502 C CA . ILE A 1 72 ? 1.132 2.658 6.779 1.00 94.31 72 ILE A CA 1
ATOM 503 C C . ILE A 1 72 ? 0.854 1.862 5.502 1.00 94.31 72 ILE A C 1
ATOM 505 O O . ILE A 1 72 ? 1.733 1.730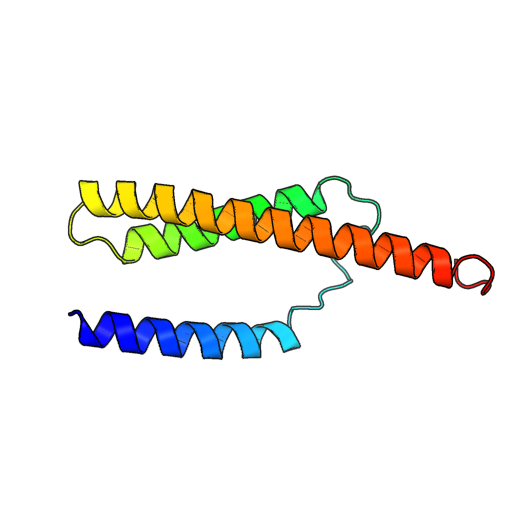 4.653 1.00 94.31 72 ILE A O 1
ATOM 509 N N . GLY A 1 73 ? -0.370 1.360 5.343 1.00 87.38 73 GLY A N 1
ATOM 510 C CA . GLY A 1 73 ? -0.769 0.582 4.176 1.00 87.38 73 GLY A CA 1
ATOM 511 C C . GLY A 1 73 ? -0.698 1.394 2.885 1.00 87.38 73 GLY A C 1
ATOM 512 O O . GLY A 1 73 ? -0.249 0.880 1.863 1.00 87.38 73 GLY A O 1
ATOM 513 N N . GLY A 1 74 ? -1.073 2.674 2.928 1.00 92.06 74 GLY A N 1
ATOM 514 C CA . GLY A 1 74 ? -1.010 3.564 1.774 1.00 92.06 74 GLY A CA 1
ATOM 515 C C . GLY A 1 74 ? 0.413 3.891 1.347 1.00 92.06 74 GLY A C 1
ATOM 516 O O . GLY A 1 74 ? 0.730 3.802 0.162 1.00 92.06 74 GLY A O 1
ATOM 517 N N . LEU A 1 75 ? 1.292 4.196 2.305 1.00 93.00 75 LEU A N 1
ATOM 518 C CA . LEU A 1 75 ? 2.712 4.419 2.028 1.00 93.00 75 LEU A CA 1
ATOM 519 C C . LEU A 1 75 ? 3.390 3.149 1.504 1.00 93.00 75 LEU A C 1
ATOM 521 O O . LEU A 1 75 ? 4.149 3.221 0.540 1.00 93.00 75 LEU A O 1
ATOM 525 N N . ALA A 1 76 ? 3.081 1.985 2.084 1.00 90.06 76 ALA A N 1
ATOM 526 C CA . ALA A 1 76 ? 3.593 0.705 1.605 1.00 90.06 76 ALA A CA 1
ATOM 527 C C . ALA A 1 76 ? 3.113 0.404 0.174 1.00 90.06 76 ALA A C 1
ATOM 529 O O . ALA A 1 76 ? 3.925 0.071 -0.685 1.00 90.06 76 ALA A O 1
ATOM 530 N N . GLY A 1 77 ? 1.819 0.588 -0.110 1.00 81.81 77 GLY A N 1
ATOM 531 C CA . GLY A 1 77 ? 1.250 0.400 -1.447 1.00 81.81 77 GLY A CA 1
ATOM 532 C C . GLY A 1 77 ? 1.839 1.353 -2.493 1.00 81.81 77 GLY A C 1
ATOM 533 O O . GLY A 1 77 ? 2.162 0.921 -3.598 1.00 81.81 77 GLY A O 1
ATOM 534 N N . ALA A 1 78 ? 2.050 2.624 -2.134 1.00 88.44 78 ALA A N 1
ATOM 535 C CA . ALA A 1 78 ? 2.715 3.605 -2.993 1.00 88.44 78 ALA A CA 1
ATOM 536 C C . ALA A 1 78 ? 4.185 3.242 -3.251 1.00 88.44 78 ALA A C 1
ATOM 538 O O . ALA A 1 78 ? 4.656 3.326 -4.382 1.00 88.44 78 ALA A O 1
ATOM 539 N N . GLY A 1 79 ? 4.910 2.816 -2.212 1.00 89.94 79 GLY A N 1
ATOM 540 C CA . GLY A 1 79 ? 6.309 2.410 -2.322 1.00 89.94 79 GLY A CA 1
ATOM 541 C C . GLY A 1 79 ? 6.491 1.186 -3.219 1.00 89.94 79 GLY A C 1
ATOM 542 O O . GLY A 1 79 ? 7.377 1.176 -4.072 1.00 89.94 79 GLY A O 1
ATOM 543 N N . ILE A 1 80 ? 5.616 0.185 -3.075 1.00 86.25 80 ILE A N 1
ATOM 544 C CA . ILE A 1 80 ? 5.604 -1.001 -3.941 1.00 86.25 80 ILE A CA 1
ATOM 545 C C . ILE A 1 80 ? 5.299 -0.602 -5.389 1.00 86.25 80 ILE A C 1
ATOM 547 O O . ILE A 1 80 ? 6.010 -1.044 -6.288 1.00 86.25 80 ILE A O 1
ATOM 551 N N . GLY A 1 81 ? 4.301 0.259 -5.619 1.00 84.31 81 GLY A N 1
ATOM 552 C CA . GLY A 1 81 ? 3.985 0.775 -6.955 1.00 84.31 81 GLY A CA 1
ATOM 553 C C . GLY A 1 81 ? 5.178 1.483 -7.601 1.00 84.31 81 GLY A C 1
ATOM 554 O O . GLY A 1 81 ? 5.602 1.109 -8.688 1.00 84.31 81 GLY A O 1
ATOM 555 N N . ALA A 1 82 ? 5.818 2.405 -6.877 1.00 88.31 82 ALA A N 1
ATOM 556 C CA . ALA A 1 82 ? 6.992 3.121 -7.373 1.00 88.31 82 ALA A CA 1
ATOM 557 C C . ALA A 1 82 ? 8.179 2.187 -7.681 1.00 88.31 82 ALA A C 1
ATOM 559 O O . ALA A 1 82 ? 8.961 2.453 -8.595 1.00 88.31 82 ALA A O 1
ATOM 560 N N . TYR A 1 83 ? 8.336 1.092 -6.930 1.00 88.44 83 TYR A N 1
ATOM 561 C CA . TYR A 1 83 ? 9.342 0.073 -7.227 1.00 88.44 83 TYR A CA 1
ATOM 562 C C . TYR A 1 83 ? 9.005 -0.711 -8.503 1.00 88.44 83 TYR A C 1
ATOM 564 O O . TYR A 1 83 ? 9.886 -0.947 -9.330 1.00 88.44 83 TYR A O 1
ATOM 572 N N . GLN A 1 84 ? 7.737 -1.078 -8.694 1.00 86.31 84 GLN A N 1
ATOM 573 C CA . GLN A 1 84 ? 7.265 -1.734 -9.916 1.00 86.31 84 GLN A CA 1
ATOM 574 C C . GLN A 1 84 ? 7.459 -0.839 -11.144 1.00 86.31 84 GLN A C 1
ATOM 576 O O . GLN A 1 84 ? 8.023 -1.309 -12.129 1.00 86.31 84 GLN A O 1
ATOM 581 N N . ASP A 1 85 ? 7.127 0.451 -11.048 1.00 85.31 85 ASP A N 1
ATOM 582 C CA . ASP A 1 85 ? 7.333 1.427 -12.127 1.00 85.31 85 ASP A CA 1
ATOM 583 C C . ASP A 1 85 ? 8.813 1.484 -12.559 1.00 85.31 85 ASP A C 1
ATOM 585 O O . ASP A 1 85 ? 9.129 1.555 -13.749 1.00 85.31 85 ASP A O 1
ATOM 589 N N . ARG A 1 86 ? 9.756 1.387 -11.606 1.00 87.94 86 ARG A N 1
ATOM 590 C CA . ARG A 1 86 ? 11.198 1.333 -11.914 1.00 87.94 86 ARG A CA 1
ATOM 591 C C . ARG A 1 86 ? 11.612 0.037 -12.606 1.00 87.94 86 ARG A C 1
ATOM 593 O O . ARG A 1 86 ? 12.414 0.095 -13.536 1.00 87.94 86 ARG A O 1
ATO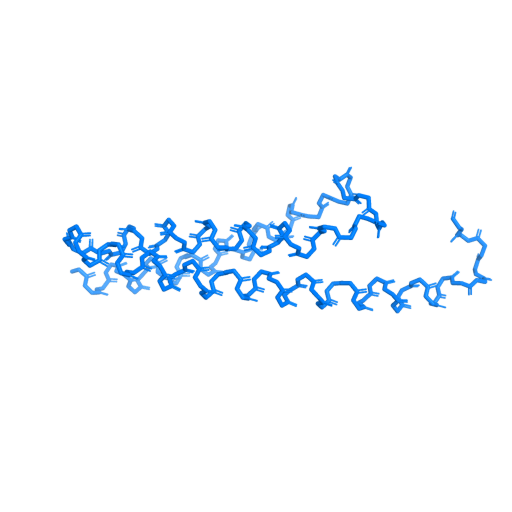M 600 N N . GLN A 1 87 ? 11.079 -1.106 -12.177 1.00 88.56 87 GLN A N 1
ATOM 601 C CA . GLN A 1 87 ? 11.358 -2.390 -12.826 1.00 88.56 87 GLN A CA 1
ATOM 602 C C . GLN A 1 87 ? 10.829 -2.413 -14.258 1.00 88.56 87 GLN A C 1
ATOM 604 O O . GLN A 1 87 ? 11.543 -2.837 -15.161 1.00 88.56 87 GLN A O 1
ATOM 609 N N . GLU A 1 88 ? 9.612 -1.915 -14.484 1.00 82.44 88 GLU A N 1
ATOM 610 C CA . GLU A 1 88 ? 9.031 -1.822 -15.824 1.00 82.44 88 GLU A CA 1
ATOM 611 C C . GLU A 1 88 ? 9.844 -0.883 -16.719 1.00 82.44 88 GLU A C 1
ATOM 613 O O . GLU A 1 88 ? 10.115 -1.217 -17.872 1.00 82.44 88 GLU A O 1
ATOM 618 N N . ALA A 1 89 ? 10.305 0.254 -16.191 1.00 85.25 89 ALA A N 1
ATOM 619 C CA . ALA A 1 89 ? 11.182 1.154 -16.932 1.00 85.25 89 ALA A CA 1
ATOM 620 C C . ALA A 1 89 ? 12.510 0.480 -17.320 1.00 85.25 89 ALA A C 1
ATOM 622 O O . ALA A 1 89 ? 12.998 0.678 -18.433 1.00 85.25 89 ALA A O 1
ATOM 623 N N . GLU A 1 90 ? 13.097 -0.326 -16.434 1.00 88.06 90 GLU A N 1
ATOM 624 C CA . GLU A 1 90 ? 14.325 -1.065 -16.732 1.00 88.06 90 GLU A CA 1
ATOM 625 C C . GLU A 1 90 ? 14.090 -2.210 -17.729 1.00 88.06 90 GLU A C 1
ATOM 627 O O . GLU A 1 90 ? 14.864 -2.369 -18.672 1.00 88.06 90 GLU A O 1
ATOM 632 N N . LEU A 1 91 ? 12.996 -2.959 -17.582 1.00 86.19 91 LEU A N 1
ATOM 633 C CA . LEU A 1 91 ? 12.570 -3.994 -18.527 1.00 86.19 91 LEU A CA 1
ATOM 634 C C . LEU A 1 91 ? 12.343 -3.410 -19.924 1.00 86.19 91 LEU A C 1
ATOM 636 O O . LEU A 1 91 ? 12.869 -3.947 -20.894 1.00 86.19 91 LEU A O 1
ATOM 640 N N . ARG A 1 92 ? 11.649 -2.269 -20.038 1.00 83.75 92 ARG A N 1
ATOM 641 C CA . ARG A 1 92 ? 11.460 -1.563 -21.318 1.00 83.75 92 ARG A CA 1
ATOM 642 C C . ARG A 1 92 ? 12.784 -1.153 -21.944 1.00 83.75 92 ARG A C 1
ATOM 644 O O . ARG A 1 92 ? 12.959 -1.324 -23.141 1.00 83.75 92 ARG A O 1
ATOM 651 N N . ARG A 1 93 ? 13.741 -0.660 -21.152 1.00 86.12 93 ARG A N 1
ATOM 652 C CA . ARG A 1 93 ? 15.086 -0.343 -21.663 1.00 86.12 93 ARG A CA 1
ATOM 653 C C . ARG A 1 93 ? 15.822 -1.581 -22.170 1.00 86.12 93 ARG A C 1
ATOM 655 O O . ARG A 1 93 ? 16.571 -1.468 -23.128 1.00 86.12 93 ARG A O 1
ATOM 662 N N . ARG A 1 94 ? 1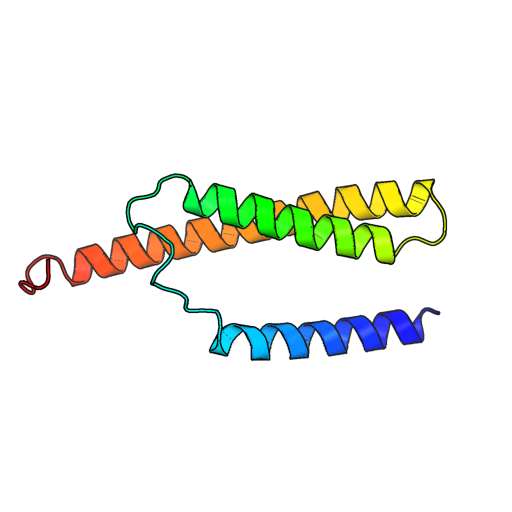5.623 -2.740 -21.535 1.00 86.31 94 ARG A N 1
ATOM 663 C CA . ARG A 1 94 ? 16.238 -4.014 -21.947 1.00 86.31 94 ARG A CA 1
ATOM 664 C C . ARG A 1 94 ? 15.569 -4.628 -23.181 1.00 86.31 94 ARG A C 1
ATOM 666 O O . ARG A 1 94 ? 16.253 -5.303 -23.938 1.00 86.31 94 ARG A O 1
ATOM 673 N N . MET A 1 95 ? 14.269 -4.400 -23.376 1.00 82.25 95 MET A N 1
ATOM 674 C CA . MET A 1 95 ? 13.516 -4.836 -24.564 1.00 82.25 95 MET A CA 1
ATOM 675 C C . MET A 1 95 ? 13.580 -3.823 -25.718 1.00 82.25 95 MET A C 1
ATOM 677 O O . MET A 1 95 ? 13.263 -4.147 -26.860 1.00 82.25 95 MET A O 1
ATOM 681 N N . ALA A 1 96 ? 14.026 -2.593 -25.459 1.00 79.56 96 ALA A N 1
ATOM 682 C CA . ALA A 1 96 ? 14.270 -1.618 -26.510 1.00 79.56 96 ALA A CA 1
ATOM 683 C C . ALA A 1 96 ? 15.330 -2.168 -27.478 1.00 79.56 96 ALA A C 1
ATOM 685 O O . ALA A 1 96 ? 16.481 -2.389 -27.103 1.00 79.56 96 ALA A O 1
ATOM 686 N N . GLY A 1 97 ? 14.927 -2.402 -28.727 1.00 73.19 97 GLY A N 1
ATOM 687 C CA . GLY A 1 97 ? 15.787 -2.973 -29.765 1.00 73.19 97 GLY A CA 1
ATOM 688 C C . GLY A 1 97 ? 15.697 -4.493 -29.934 1.00 73.19 97 GLY A C 1
ATOM 689 O O . GLY A 1 97 ? 16.371 -5.020 -30.813 1.00 73.19 97 GLY A O 1
ATOM 690 N N . THR A 1 98 ? 14.858 -5.203 -29.167 1.00 78.69 98 THR A N 1
ATOM 691 C CA . THR A 1 98 ? 14.596 -6.639 -29.396 1.00 78.69 98 THR A CA 1
ATOM 692 C C . THR A 1 98 ? 13.453 -6.903 -30.388 1.00 78.69 98 THR A C 1
ATOM 694 O O . THR A 1 98 ? 13.175 -8.063 -30.678 1.00 78.69 98 THR A O 1
ATOM 697 N N . GLY A 1 99 ? 12.802 -5.858 -30.922 1.00 66.25 99 GLY A N 1
ATOM 698 C CA . GLY A 1 99 ? 11.712 -5.957 -31.910 1.00 66.25 99 GLY A CA 1
ATOM 699 C C . GLY A 1 99 ? 10.393 -6.520 -31.362 1.00 66.25 99 GLY A C 1
ATOM 700 O O . GLY A 1 99 ? 9.516 -6.899 -32.132 1.00 66.25 99 GLY A O 1
ATOM 701 N N . VAL A 1 100 ? 10.286 -6.625 -30.036 1.00 59.88 100 VAL A N 1
ATOM 702 C CA . VAL A 1 100 ? 9.040 -6.862 -29.299 1.00 59.88 100 VAL A CA 1
ATOM 703 C C . VAL A 1 100 ? 8.611 -5.514 -28.736 1.00 59.88 100 VAL A C 1
ATOM 705 O O . VAL A 1 100 ? 9.007 -5.141 -27.630 1.00 59.88 100 VAL A O 1
ATOM 708 N N . ASP A 1 101 ? 7.883 -4.770 -29.561 1.00 53.66 101 ASP A N 1
ATOM 709 C CA . ASP A 1 101 ? 7.212 -3.514 -29.219 1.00 53.66 101 ASP A CA 1
ATOM 710 C C . ASP A 1 101 ? 5.734 -3.773 -28.889 1.00 53.66 101 ASP A C 1
ATOM 712 O O . ASP A 1 101 ? 5.126 -4.666 -29.528 1.00 53.66 101 ASP A O 1
#

Mean predicted aligned error: 9.91 Å

Secondary structure (DSSP, 8-state):
-HHHHHHHHHHHHHHHHHHHTT---TTSS-TT-TTHHHHHHHHHHHHHHHHHHHH-SSHHHHHHHHHHHHHHHHHHHHHHHHHHHHHHHHHHHHHTTSS--

Radius of gyration: 17.57 Å; Cα contacts (8 Å, |Δi|>4): 93; chains: 1; bounding box: 31×25×55 Å

Foldseek 3Di:
DVVVVVVVVVVVVVVVVVVVVVPPPVPPDDLPPPCQLVVLLQVQLVVQLVVQLVPDDDPVSSNVRSNVRSVVRNVVRSVVSVVVNVVVVVVCVVCVPVPPD

Sequence (101 aa):
MRTFAKTALCASLIGTLLVGCASYTGQTNDPNDPNRTRRGAFIGAGIGAVAGLLSGGDAVERRQRALVGAGIGGLAGAGIGAYQDRQEAELRRRMAGTGVD

pLDDT: mean 77.17, std 13.76, range [43.28, 95.0]